Protein AF-A0A929E072-F1 (afdb_monomer)

Nearest PDB structures (foldseek):
  4m7t-assembly1_A  TM=4.934E-01  e=3.198E+00  Niallia circulans
  1fuy-assembly1_A-2  TM=5.615E-01  e=5.893E+00  Salmonella enterica subsp. enterica serovar Typhimurium
  2zrw-assembly1_A  TM=4.417E-01  e=2.277E+00  Saccharolobus shibatae
  9fmd-assembly1_L  TM=3.550E-01  e=6.308E+00  Homo sapiens

Secondary structure (DSSP, 8-state):
-PPPPPEE-TTS--EE-S-EEE-TT---HHHHHHHHHTT--EEEE-SSS--HHHHHHHHHHHHTT-GGG-EEEE----SSHHHHHHHHHHHHHTT-

Structure (mmCIF, N/CA/C/O backbone):
data_AF-A0A929E072-F1
#
_entry.id   AF-A0A929E072-F1
#
loop_
_atom_site.group_PDB
_atom_site.id
_atom_site.type_symbol
_atom_site.label_ato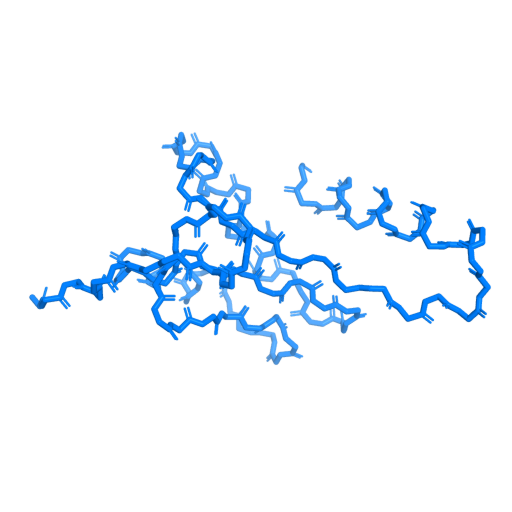m_id
_atom_site.label_alt_id
_atom_site.label_comp_id
_atom_site.label_asym_id
_atom_site.label_entity_id
_atom_site.label_seq_id
_atom_site.pdbx_PDB_ins_code
_atom_site.Cartn_x
_atom_site.Cartn_y
_atom_site.Cartn_z
_atom_site.occupancy
_atom_site.B_iso_or_equiv
_atom_site.auth_seq_id
_atom_site.auth_comp_id
_atom_site.auth_asym_id
_atom_site.auth_atom_id
_atom_site.pdbx_PDB_model_num
ATOM 1 N N . MET A 1 1 ? -16.896 16.382 6.766 1.00 48.66 1 MET A N 1
ATOM 2 C CA . MET A 1 1 ? -17.185 15.444 5.653 1.00 48.66 1 MET A CA 1
ATOM 3 C C . MET A 1 1 ? -17.212 14.033 6.218 1.00 48.66 1 MET A C 1
ATOM 5 O O . MET A 1 1 ? -16.375 13.737 7.061 1.00 48.66 1 MET A O 1
ATOM 9 N N . ALA A 1 2 ? -18.170 13.191 5.825 1.00 58.91 2 ALA A N 1
ATOM 10 C CA . ALA A 1 2 ? -18.242 11.816 6.319 1.00 58.91 2 ALA A CA 1
ATOM 11 C C . ALA A 1 2 ? -17.066 10.995 5.762 1.00 58.91 2 ALA A C 1
ATOM 13 O O . ALA A 1 2 ? -16.903 10.897 4.547 1.00 58.91 2 ALA A O 1
ATOM 14 N N . ALA A 1 3 ? -16.234 10.438 6.643 1.00 69.25 3 ALA A N 1
ATOM 15 C CA . ALA A 1 3 ? -15.190 9.497 6.251 1.00 69.25 3 ALA A CA 1
ATOM 16 C C . ALA A 1 3 ? -15.834 8.211 5.712 1.00 69.25 3 ALA A C 1
ATOM 18 O O . ALA A 1 3 ? -16.867 7.770 6.224 1.00 69.25 3 ALA A O 1
ATOM 19 N N . 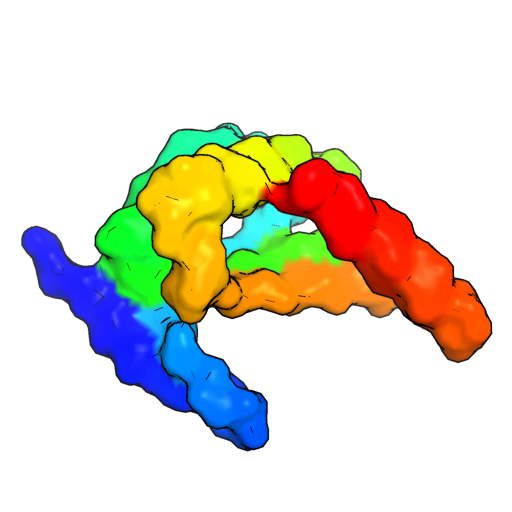PHE A 1 4 ? -15.237 7.597 4.688 1.00 79.19 4 PHE A N 1
ATOM 20 C CA . PHE A 1 4 ? -15.796 6.374 4.118 1.00 79.19 4 PHE A CA 1
ATOM 21 C C . PHE A 1 4 ? -15.905 5.253 5.165 1.00 79.19 4 PHE A C 1
ATOM 23 O O . PHE A 1 4 ? -14.934 4.930 5.855 1.00 79.19 4 PHE A O 1
ATOM 30 N N . THR A 1 5 ? -17.068 4.599 5.245 1.00 85.06 5 THR A N 1
ATOM 31 C CA . THR A 1 5 ? -17.253 3.428 6.111 1.00 85.06 5 THR A CA 1
ATOM 32 C C . THR A 1 5 ? -16.398 2.264 5.617 1.00 85.06 5 THR A C 1
ATOM 34 O O . THR A 1 5 ? -16.544 1.811 4.479 1.00 85.06 5 THR A O 1
ATOM 37 N N . LYS A 1 6 ? -15.517 1.753 6.482 1.00 90.38 6 LYS A N 1
ATOM 38 C CA . LYS A 1 6 ? -14.645 0.619 6.155 1.00 90.38 6 LYS A CA 1
ATOM 39 C C . LYS A 1 6 ? -15.410 -0.707 6.128 1.00 90.38 6 LYS A C 1
ATOM 41 O O . LYS A 1 6 ? -16.322 -0.916 6.925 1.00 90.38 6 LYS A O 1
ATOM 46 N N . ARG A 1 7 ? -14.996 -1.624 5.251 1.00 92.75 7 ARG A N 1
ATOM 47 C CA . ARG A 1 7 ? -15.540 -2.983 5.085 1.00 92.75 7 ARG A CA 1
ATOM 48 C C . ARG A 1 7 ? -14.411 -4.011 5.010 1.00 92.75 7 ARG A C 1
ATOM 50 O O . ARG A 1 7 ? -13.250 -3.643 4.838 1.00 92.75 7 ARG A O 1
ATOM 57 N N . ILE A 1 8 ? -14.742 -5.291 5.161 1.00 95.94 8 ILE A N 1
ATOM 58 C CA . ILE A 1 8 ? -13.765 -6.375 5.010 1.00 95.94 8 ILE A CA 1
ATOM 59 C C . ILE A 1 8 ? -13.394 -6.529 3.532 1.00 95.94 8 ILE A C 1
ATOM 61 O O . ILE A 1 8 ? -14.268 -6.588 2.666 1.00 95.94 8 ILE A O 1
ATOM 65 N N . LEU A 1 9 ? -12.095 -6.590 3.247 1.00 94.62 9 LEU A N 1
ATOM 66 C CA . LEU A 1 9 ? -11.571 -6.840 1.911 1.00 94.62 9 LEU A CA 1
ATOM 67 C C . LEU A 1 9 ? -11.658 -8.337 1.585 1.00 94.62 9 LEU A C 1
ATOM 69 O O . LEU A 1 9 ? -10.788 -9.115 1.987 1.00 94.62 9 LEU A O 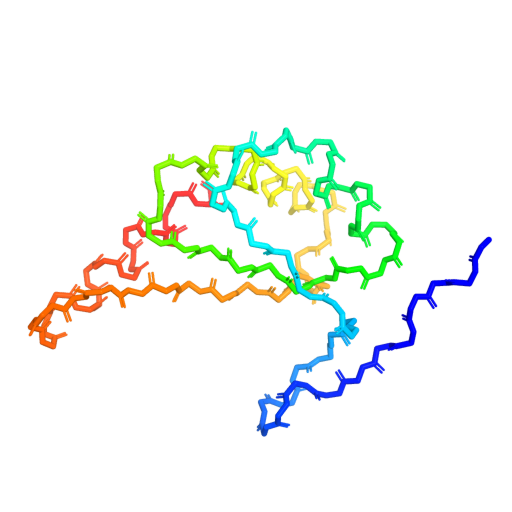1
ATOM 73 N N . GLY A 1 10 ? -12.691 -8.746 0.846 1.00 92.38 10 GLY A N 1
ATOM 74 C CA . GLY A 1 10 ? -12.882 -10.143 0.436 1.00 92.38 10 GLY A CA 1
ATOM 75 C C . GLY A 1 10 ? -12.833 -11.113 1.625 1.00 92.38 10 GLY A C 1
ATOM 76 O O . GLY A 1 10 ? -13.419 -10.846 2.668 1.00 92.38 10 GLY A O 1
ATOM 77 N N . GLY A 1 11 ? -12.091 -12.217 1.491 1.00 95.00 11 GLY A N 1
ATOM 78 C CA . GLY A 1 11 ? -11.865 -13.196 2.567 1.00 95.00 11 GLY A CA 1
ATOM 79 C C . GLY A 1 11 ? -10.648 -12.923 3.462 1.00 95.00 11 GLY A C 1
ATOM 80 O O . GLY A 1 11 ? -10.223 -13.815 4.184 1.00 95.00 11 GLY A O 1
ATOM 81 N N . THR A 1 12 ? -10.034 -11.734 3.397 1.00 94.25 12 THR A N 1
ATOM 82 C CA . THR A 1 12 ? -8.728 -11.475 4.048 1.00 94.25 12 THR A CA 1
ATOM 83 C C . THR A 1 12 ? -8.813 -11.103 5.530 1.00 94.25 12 THR A C 1
ATOM 85 O O . THR A 1 12 ? -7.796 -11.098 6.217 1.00 94.25 12 THR A O 1
ATOM 88 N N . GLY A 1 13 ? -9.993 -10.704 6.016 1.00 95.31 13 GLY A N 1
ATOM 89 C CA . GLY A 1 13 ? -10.170 -10.137 7.360 1.00 95.31 13 GLY A CA 1
ATOM 90 C C . GLY A 1 13 ? -9.663 -8.693 7.530 1.00 95.31 13 GLY A C 1
ATOM 91 O O . GLY A 1 13 ? -9.888 -8.087 8.576 1.00 95.31 13 GLY A O 1
ATOM 92 N N . LEU A 1 14 ? -9.030 -8.097 6.512 1.00 95.94 14 LEU A N 1
ATOM 93 C CA . LEU A 1 14 ? -8.511 -6.727 6.569 1.00 95.94 14 LEU A CA 1
ATOM 94 C C . LEU A 1 14 ? -9.632 -5.698 6.360 1.00 95.94 14 LEU A C 1
ATOM 96 O O . LEU A 1 14 ? -10.428 -5.823 5.431 1.00 95.94 14 LEU A O 1
ATOM 100 N N . LYS A 1 15 ? -9.678 -4.647 7.193 1.00 95.38 15 LYS A N 1
ATOM 101 C CA . LYS A 1 15 ? -10.663 -3.553 7.086 1.00 95.38 15 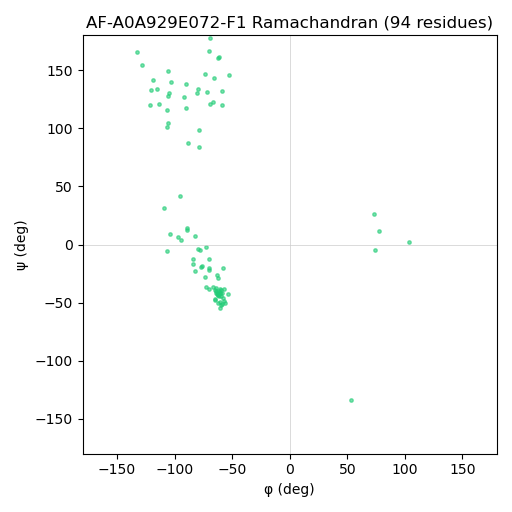LYS A CA 1
ATOM 102 C C . LYS A 1 15 ? -10.146 -2.414 6.201 1.00 95.38 15 LYS A C 1
ATOM 104 O O . LYS A 1 15 ? -9.186 -1.726 6.560 1.00 95.38 15 LYS A O 1
ATOM 109 N N . VAL A 1 16 ? -10.832 -2.148 5.094 1.00 96.06 16 VAL A N 1
ATOM 110 C CA . VAL A 1 16 ? -10.467 -1.109 4.117 1.00 96.06 16 VAL A CA 1
ATOM 111 C C . VAL A 1 16 ? -11.620 -0.166 3.795 1.00 96.06 16 VAL A C 1
ATOM 113 O O . VAL A 1 16 ? -12.783 -0.543 3.913 1.00 96.06 16 VAL A O 1
ATOM 116 N N . GLY A 1 17 ? -11.309 1.057 3.370 1.00 92.81 17 GLY A N 1
ATOM 117 C CA . GLY A 1 17 ? -12.268 1.922 2.686 1.00 92.81 17 GLY A CA 1
ATOM 118 C C . GLY A 1 17 ? -12.748 1.302 1.360 1.00 92.81 17 GLY A C 1
ATOM 119 O O . GLY A 1 17 ? -12.082 0.423 0.814 1.00 92.81 17 GLY A O 1
ATOM 120 N N . PRO A 1 18 ? -13.891 1.753 0.816 1.00 90.56 18 PRO A N 1
ATOM 121 C CA . PRO A 1 18 ? -14.460 1.233 -0.428 1.00 90.56 18 PRO A CA 1
ATOM 122 C C . PRO A 1 18 ? -13.640 1.608 -1.672 1.00 90.56 18 PRO A C 1
ATOM 124 O O . PRO A 1 18 ? -13.873 1.052 -2.741 1.00 90.56 18 PRO A O 1
ATOM 127 N N . LEU A 1 19 ? -12.692 2.543 -1.542 1.00 92.25 19 LEU A N 1
ATOM 128 C CA . LEU A 1 19 ? -11.811 2.994 -2.614 1.00 92.25 19 LEU A CA 1
ATOM 129 C C . LEU A 1 19 ? -10.356 2.630 -2.307 1.00 92.25 19 LEU A C 1
ATOM 131 O O . LEU A 1 19 ? -9.860 2.865 -1.202 1.00 92.25 19 LEU A O 1
ATOM 135 N N . GLY A 1 20 ? -9.679 2.083 -3.317 1.00 92.69 20 GLY A N 1
ATOM 136 C CA . GLY A 1 20 ? -8.240 1.842 -3.311 1.00 92.69 20 GLY A CA 1
ATOM 137 C C . GLY A 1 20 ? -7.494 2.845 -4.189 1.00 92.69 20 GLY A C 1
ATOM 138 O O . GLY A 1 20 ? -8.026 3.312 -5.194 1.00 92.69 20 GLY A O 1
ATOM 139 N N . LEU A 1 21 ? -6.252 3.163 -3.827 1.00 94.44 21 LEU A N 1
ATOM 140 C CA . LEU A 1 21 ? -5.408 4.105 -4.566 1.00 94.44 21 LEU A CA 1
ATOM 141 C C . LEU A 1 21 ? -4.325 3.361 -5.340 1.00 94.44 21 LEU A C 1
ATOM 143 O O . LEU A 1 21 ? -3.577 2.592 -4.747 1.00 94.44 21 LEU A O 1
ATOM 147 N N . ALA A 1 22 ? -4.194 3.617 -6.642 1.00 93.25 22 ALA A N 1
ATOM 148 C CA . ALA A 1 22 ? -3.158 3.019 -7.481 1.00 93.25 22 ALA A CA 1
ATOM 149 C C . ALA A 1 22 ? -2.020 4.006 -7.778 1.00 93.25 22 ALA A C 1
ATOM 151 O O . ALA A 1 22 ? -2.246 5.178 -8.065 1.00 93.25 22 ALA A O 1
ATOM 152 N N . ALA A 1 23 ? -0.778 3.520 -7.751 1.00 89.44 23 ALA A N 1
ATOM 153 C CA . ALA A 1 23 ? 0.414 4.362 -7.896 1.00 89.44 23 ALA A CA 1
ATOM 154 C C . ALA A 1 23 ? 0.761 4.773 -9.345 1.00 89.44 23 ALA A C 1
ATOM 156 O O . ALA A 1 23 ? 1.748 5.465 -9.560 1.00 89.44 23 ALA A O 1
ATOM 157 N N . SER A 1 24 ? 0.036 4.302 -10.361 1.00 80.25 24 SER A N 1
ATOM 158 C CA . SER A 1 24 ? 0.562 4.242 -11.737 1.00 80.25 24 SER A CA 1
ATOM 159 C C . SER A 1 24 ? 0.744 5.589 -12.447 1.00 80.25 24 SER A C 1
ATOM 161 O O . SER A 1 24 ? 1.555 5.656 -13.368 1.00 80.25 24 SER A O 1
ATOM 163 N N . TYR A 1 25 ? 0.049 6.646 -12.017 1.00 86.19 25 TYR A N 1
ATOM 164 C CA . TYR A 1 25 ? 0.009 7.942 -12.713 1.00 86.19 25 TYR A CA 1
ATOM 165 C C . TYR A 1 25 ? 0.850 9.051 -12.064 1.00 86.19 25 TYR A C 1
ATOM 167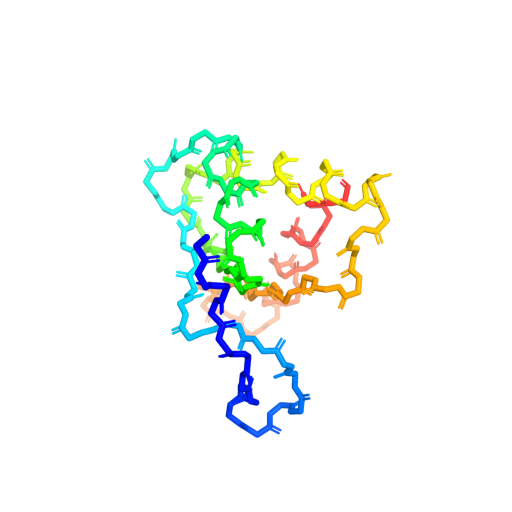 O O . TYR A 1 25 ? 0.765 10.201 -12.474 1.00 86.19 25 TYR A O 1
ATOM 175 N N . GLY A 1 26 ? 1.683 8.731 -11.068 1.00 89.12 26 GLY A N 1
ATOM 176 C CA . GLY A 1 26 ? 2.660 9.694 -10.546 1.00 89.12 26 GLY A CA 1
ATOM 177 C C . GLY A 1 26 ? 2.087 10.821 -9.702 1.00 89.12 26 GLY A C 1
ATOM 178 O O . GLY A 1 26 ? 2.715 11.871 -9.605 1.00 89.12 26 GLY A O 1
ATOM 179 N N . ALA A 1 27 ? 0.936 10.596 -9.065 1.00 94.50 27 ALA A N 1
ATOM 180 C CA . ALA A 1 27 ? 0.411 11.525 -8.076 1.00 94.50 27 ALA A CA 1
ATOM 181 C C . ALA A 1 27 ? 1.468 11.834 -6.988 1.00 94.50 27 ALA A C 1
ATOM 183 O O . ALA A 1 27 ? 2.276 10.959 -6.637 1.00 94.50 27 ALA A O 1
ATOM 184 N N . PRO A 1 28 ? 1.486 13.070 -6.464 1.00 96.19 28 PRO A N 1
ATOM 185 C CA . PRO A 1 28 ? 2.404 13.467 -5.404 1.00 96.19 28 PRO A CA 1
ATOM 186 C C . PRO A 1 28 ? 2.025 12.790 -4.073 1.00 96.19 28 PRO A C 1
ATOM 188 O O . PRO A 1 28 ? 0.958 12.186 -3.952 1.00 96.19 28 PRO A O 1
ATOM 191 N N . ALA A 1 29 ? 2.918 12.822 -3.080 1.00 97.00 29 ALA A N 1
ATOM 192 C CA . ALA A 1 29 ? 2.717 12.099 -1.816 1.00 97.00 29 ALA A CA 1
ATOM 193 C C . ALA A 1 29 ? 1.507 12.635 -1.037 1.00 97.00 29 ALA A C 1
ATOM 195 O O . ALA A 1 29 ? 0.702 11.865 -0.519 1.00 97.00 29 ALA A O 1
ATOM 196 N N . GLU A 1 30 ? 1.358 13.952 -1.060 1.00 97.50 30 GLU A N 1
ATOM 197 C CA . GLU A 1 30 ? 0.340 14.753 -0.393 1.00 97.50 30 GLU A CA 1
ATOM 198 C C . GLU A 1 30 ? -1.072 14.306 -0.803 1.00 97.50 30 GLU A C 1
ATOM 200 O O . GLU A 1 30 ? -1.955 14.181 0.037 1.00 97.50 30 GLU A O 1
ATOM 205 N N . ALA A 1 31 ? -1.270 13.942 -2.076 1.00 96.56 31 ALA A N 1
ATOM 206 C CA . ALA A 1 31 ? -2.554 13.436 -2.563 1.00 96.56 31 ALA A CA 1
ATOM 207 C C . ALA A 1 31 ? -2.921 12.066 -1.957 1.00 96.56 31 ALA A C 1
ATOM 209 O O . ALA A 1 31 ? -4.091 11.791 -1.682 1.00 96.56 31 ALA A O 1
ATOM 210 N N . PHE A 1 32 ? -1.935 11.189 -1.739 1.00 96.62 32 PHE A N 1
ATOM 211 C CA . PHE A 1 32 ? -2.168 9.900 -1.079 1.00 96.62 32 PHE A CA 1
ATOM 212 C C . PHE A 1 32 ? -2.421 10.072 0.421 1.00 96.62 32 PHE A C 1
ATOM 214 O O . PHE A 1 32 ? -3.237 9.344 0.985 1.00 96.62 32 PHE A O 1
ATOM 221 N N . GLU A 1 33 ? -1.731 11.018 1.057 1.00 97.12 33 GLU A N 1
ATOM 222 C CA . GLU A 1 33 ? -1.910 11.360 2.471 1.00 97.12 33 GLU A CA 1
ATOM 223 C C . GLU A 1 33 ? -3.307 11.948 2.719 1.00 97.12 33 GLU A C 1
ATOM 225 O O . GLU A 1 33 ? -4.039 11.437 3.564 1.00 97.12 33 GLU A O 1
ATOM 230 N N . GLU A 1 34 ? -3.747 12.904 1.897 1.00 95.75 34 GLU A N 1
ATOM 231 C CA . GLU A 1 34 ? -5.097 13.477 1.969 1.00 95.75 34 GLU A CA 1
ATOM 232 C C . GLU A 1 34 ? -6.183 12.405 1.767 1.00 95.75 34 GLU A C 1
ATOM 234 O O . GLU A 1 34 ? -7.175 12.331 2.498 1.00 95.75 34 GLU A O 1
ATOM 239 N N . ALA A 1 35 ? -5.999 11.520 0.785 1.00 94.44 35 ALA A N 1
ATOM 240 C CA . ALA A 1 35 ? -6.929 10.420 0.562 1.00 94.44 35 ALA A CA 1
ATOM 241 C C . ALA A 1 35 ? -6.964 9.446 1.756 1.00 94.44 35 ALA A C 1
ATOM 243 O O . ALA A 1 35 ? -8.037 8.959 2.126 1.00 94.44 35 ALA A O 1
ATOM 244 N N . PHE A 1 36 ? -5.819 9.183 2.392 1.00 95.31 36 PHE A N 1
ATOM 245 C CA . PHE A 1 36 ? -5.740 8.360 3.598 1.00 95.31 36 PHE A CA 1
ATOM 246 C C . PHE A 1 36 ? -6.507 8.979 4.773 1.00 95.31 36 PHE A C 1
ATOM 248 O O . PHE A 1 36 ? -7.244 8.266 5.466 1.00 95.31 36 PHE A O 1
ATOM 255 N N . GLU A 1 37 ? -6.394 10.294 4.970 1.00 93.19 37 GLU A N 1
ATOM 256 C CA . GLU A 1 37 ? -7.165 11.041 5.972 1.00 93.19 37 GLU A CA 1
ATOM 257 C C . GLU A 1 37 ? -8.674 10.949 5.718 1.00 93.19 37 GLU A C 1
ATOM 259 O O . GLU A 1 37 ? -9.452 10.743 6.651 1.00 93.19 37 GLU A O 1
ATOM 264 N N . LYS A 1 38 ? -9.088 10.972 4.446 1.00 91.69 38 LYS A N 1
ATOM 265 C CA . LYS A 1 38 ? -10.487 10.785 4.022 1.00 91.69 38 LYS A CA 1
ATOM 266 C C . LYS A 1 38 ? -10.994 9.337 4.141 1.00 91.69 38 LYS A C 1
ATOM 268 O O . LYS A 1 38 ? -12.172 9.070 3.896 1.00 91.69 38 LYS A O 1
ATOM 273 N N . GLY A 1 39 ? -10.141 8.398 4.557 1.00 91.56 39 GLY A N 1
ATOM 274 C CA . GLY A 1 39 ? -10.501 7.003 4.828 1.00 91.56 39 GLY A CA 1
ATOM 275 C C . GLY A 1 39 ? -10.077 5.999 3.752 1.00 91.56 39 GLY A C 1
ATOM 276 O O . GLY A 1 39 ? -10.338 4.804 3.914 1.00 91.56 39 GLY A O 1
ATOM 277 N N . CYS A 1 40 ? -9.389 6.434 2.693 1.00 94.44 40 CYS A N 1
ATOM 278 C CA . CYS A 1 40 ? -8.829 5.550 1.669 1.00 94.44 40 CYS A CA 1
ATOM 279 C C . CYS A 1 40 ? -7.526 4.923 2.178 1.00 94.44 40 CYS A C 1
ATOM 281 O O . CYS A 1 40 ? -6.437 5.415 1.913 1.00 94.44 40 CYS A O 1
ATOM 283 N N . ASN A 1 41 ? -7.620 3.832 2.936 1.00 95.81 41 ASN A N 1
ATOM 284 C CA . ASN A 1 41 ? -6.461 3.172 3.546 1.00 95.81 41 ASN A CA 1
ATOM 285 C C . ASN A 1 41 ? -5.921 1.966 2.760 1.00 95.81 41 ASN A C 1
ATOM 287 O O . ASN A 1 41 ? -5.051 1.257 3.267 1.00 95.81 41 ASN A O 1
ATOM 291 N N . TYR A 1 42 ? -6.448 1.713 1.560 1.00 96.56 42 TYR A N 1
ATOM 292 C CA . TYR A 1 42 ? -6.057 0.591 0.713 1.00 96.56 42 TYR A CA 1
ATOM 293 C C . TYR A 1 42 ? -5.203 1.061 -0.463 1.00 96.56 42 TYR A C 1
ATOM 295 O O . TYR A 1 42 ? -5.700 1.671 -1.409 1.00 96.56 42 TYR A O 1
ATOM 303 N N . PHE A 1 43 ? -3.898 0.820 -0.394 1.00 96.12 43 PHE A N 1
ATOM 304 C CA . PHE A 1 43 ? -2.935 1.279 -1.388 1.00 96.12 43 PHE A CA 1
ATOM 305 C C . PHE A 1 43 ? -2.489 0.120 -2.271 1.00 96.12 43 PHE A C 1
ATOM 307 O O . PHE A 1 43 ? -2.065 -0.932 -1.800 1.00 96.12 43 PHE A O 1
ATOM 314 N N . TYR A 1 44 ? -2.536 0.339 -3.573 1.00 94.56 44 TYR A N 1
ATOM 315 C CA . TYR A 1 44 ? -2.111 -0.598 -4.590 1.00 94.56 44 TYR A CA 1
ATOM 316 C C . TYR A 1 44 ? -0.782 -0.140 -5.199 1.00 94.56 44 TYR A C 1
ATOM 318 O O . TYR A 1 44 ? -0.708 0.747 -6.060 1.00 94.56 44 TYR A O 1
ATOM 326 N N . LEU A 1 45 ? 0.293 -0.775 -4.737 1.00 92.19 45 LEU A N 1
ATOM 327 C CA . LEU A 1 45 ? 1.647 -0.570 -5.220 1.00 92.19 45 LEU A CA 1
ATOM 328 C C . LEU A 1 45 ? 1.920 -1.506 -6.404 1.00 92.19 45 LEU A C 1
ATOM 330 O O . LEU A 1 45 ? 2.424 -2.623 -6.258 1.00 92.19 45 LEU A O 1
ATOM 334 N N . GLY A 1 46 ? 1.577 -1.026 -7.596 1.00 83.50 46 GLY A N 1
ATOM 335 C CA . GLY A 1 46 ? 1.835 -1.728 -8.849 1.00 83.50 46 GLY A CA 1
ATOM 336 C C . GLY A 1 46 ? 3.320 -1.801 -9.244 1.00 83.50 46 GLY A C 1
ATOM 337 O O . GLY A 1 46 ? 4.223 -1.221 -8.625 1.00 83.50 46 GLY A O 1
ATOM 338 N N . SER A 1 47 ? 3.579 -2.483 -10.359 1.00 71.25 47 SER A N 1
ATOM 339 C CA . SER A 1 47 ? 4.909 -2.585 -10.980 1.00 71.25 4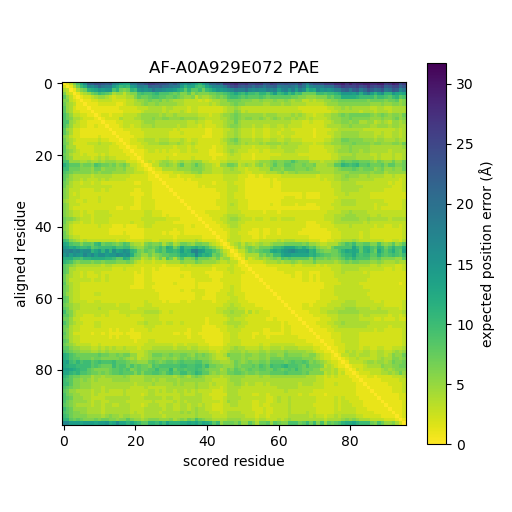7 SER A CA 1
ATOM 340 C C . SER A 1 47 ? 5.327 -1.339 -11.779 1.00 71.25 47 SER A C 1
ATOM 342 O O . SER A 1 47 ? 6.467 -1.277 -12.240 1.00 71.25 47 SER A O 1
ATOM 344 N N . GLY A 1 48 ? 4.438 -0.349 -11.925 1.00 70.38 48 GLY A N 1
ATOM 345 C CA . GLY A 1 48 ? 4.654 0.862 -12.720 1.00 70.38 48 GLY A CA 1
ATOM 346 C C . GLY A 1 48 ? 5.816 1.746 -12.245 1.00 70.38 48 GLY A C 1
ATOM 347 O O . GLY A 1 48 ? 6.291 1.651 -11.108 1.00 70.38 48 GLY A O 1
ATOM 348 N N . ARG A 1 49 ? 6.278 2.630 -13.141 1.00 73.12 49 ARG A N 1
ATOM 349 C CA . ARG A 1 49 ? 7.441 3.511 -12.916 1.00 73.12 49 ARG A CA 1
ATOM 350 C C . ARG A 1 49 ? 7.147 4.662 -11.943 1.00 73.12 49 ARG A C 1
ATOM 352 O O . ARG A 1 49 ? 8.039 5.076 -11.210 1.00 73.12 49 ARG A O 1
ATOM 359 N N . HIS A 1 50 ? 5.900 5.121 -11.853 1.00 83.56 50 HIS A N 1
ATOM 360 C CA . HIS A 1 50 ? 5.541 6.370 -11.166 1.00 83.56 50 HIS A CA 1
ATOM 361 C C . HIS A 1 50 ? 5.088 6.206 -9.704 1.00 83.56 50 HIS A C 1
ATOM 363 O O . HIS A 1 50 ? 4.171 6.869 -9.241 1.00 83.56 50 HIS A O 1
ATOM 369 N N . LYS A 1 51 ? 5.763 5.347 -8.935 1.00 89.50 51 LYS A N 1
ATOM 370 C CA . LYS A 1 51 ? 5.388 5.009 -7.545 1.00 89.50 51 LYS A CA 1
ATOM 371 C C . LYS A 1 51 ? 6.086 5.815 -6.448 1.00 89.50 51 LYS A C 1
ATOM 373 O O . LYS A 1 51 ? 5.917 5.520 -5.267 1.00 89.50 51 LYS A O 1
ATOM 378 N N . ALA A 1 52 ? 6.900 6.803 -6.815 1.00 92.44 52 ALA A N 1
ATOM 379 C CA . ALA A 1 52 ? 7.693 7.576 -5.860 1.00 92.44 52 ALA A CA 1
ATOM 380 C C . ALA A 1 52 ? 6.817 8.329 -4.842 1.00 92.44 52 ALA A C 1
ATOM 382 O O . ALA A 1 52 ? 7.099 8.248 -3.646 1.00 92.44 52 ALA A O 1
ATOM 383 N N . GLY A 1 53 ? 5.732 8.968 -5.300 1.00 95.06 53 GLY A N 1
ATOM 384 C CA . GLY A 1 53 ? 4.776 9.670 -4.437 1.00 95.06 53 GLY A CA 1
ATOM 385 C C . GLY A 1 53 ? 4.136 8.741 -3.408 1.00 95.06 53 GLY A C 1
ATOM 386 O O . GLY A 1 53 ? 4.267 8.973 -2.210 1.00 95.06 53 GLY A O 1
ATOM 387 N N . MET A 1 54 ? 3.568 7.611 -3.849 1.00 95.69 54 MET A N 1
ATOM 388 C CA . MET A 1 54 ? 2.963 6.631 -2.936 1.00 95.69 54 MET A CA 1
ATOM 389 C C . MET A 1 54 ? 3.979 6.053 -1.939 1.00 95.69 54 MET A C 1
ATOM 391 O O . MET A 1 54 ? 3.670 5.917 -0.760 1.00 95.69 54 MET A O 1
ATOM 395 N N . ARG A 1 55 ? 5.209 5.734 -2.371 1.00 95.19 55 ARG A N 1
ATOM 396 C CA . ARG A 1 55 ? 6.265 5.250 -1.458 1.00 95.19 55 ARG A CA 1
ATOM 397 C C . ARG A 1 55 ? 6.602 6.280 -0.382 1.00 95.19 55 ARG A C 1
ATOM 399 O O . ARG A 1 55 ? 6.814 5.910 0.769 1.00 95.19 55 ARG A O 1
ATOM 406 N N . ARG A 1 56 ? 6.678 7.559 -0.761 1.00 96.12 56 ARG A N 1
ATOM 407 C CA . ARG A 1 56 ? 6.925 8.659 0.175 1.00 96.12 56 ARG A CA 1
ATOM 408 C C . ARG A 1 56 ? 5.768 8.799 1.166 1.00 96.12 56 ARG A C 1
ATOM 410 O O . ARG A 1 56 ? 6.043 8.814 2.360 1.00 96.12 56 ARG A O 1
ATOM 417 N N . ALA A 1 57 ? 4.526 8.775 0.685 1.00 97.00 57 ALA A N 1
ATOM 418 C CA . ALA A 1 57 ? 3.333 8.814 1.528 1.00 97.00 57 ALA A CA 1
ATOM 419 C C . ALA A 1 57 ? 3.290 7.654 2.534 1.00 97.00 57 ALA A C 1
ATOM 421 O O . ALA A 1 57 ? 3.091 7.873 3.723 1.00 97.00 57 ALA A O 1
ATOM 422 N N . ILE A 1 58 ? 3.568 6.420 2.092 1.00 96.56 58 ILE A N 1
ATOM 423 C CA . ILE A 1 58 ? 3.631 5.251 2.986 1.00 96.56 58 ILE A CA 1
ATOM 424 C C . ILE A 1 58 ? 4.653 5.480 4.107 1.00 96.56 58 ILE A C 1
ATOM 426 O O . ILE A 1 58 ? 4.323 5.291 5.275 1.00 96.56 58 ILE A O 1
ATOM 430 N N . ARG A 1 59 ? 5.874 5.931 3.784 1.00 96.62 59 ARG A N 1
ATOM 431 C CA . ARG A 1 59 ? 6.902 6.203 4.803 1.00 96.62 59 ARG A CA 1
ATOM 432 C C . ARG A 1 59 ? 6.489 7.308 5.772 1.00 96.62 59 ARG A C 1
ATOM 434 O O . ARG A 1 59 ? 6.724 7.170 6.969 1.00 96.62 59 ARG A O 1
ATOM 441 N N . ASN A 1 60 ? 5.886 8.383 5.273 1.00 97.50 60 ASN A N 1
ATOM 442 C CA . ASN A 1 60 ? 5.405 9.487 6.100 1.00 97.50 60 ASN A CA 1
ATOM 443 C C . ASN A 1 60 ? 4.322 9.012 7.078 1.00 97.50 60 ASN A C 1
ATOM 445 O O . ASN A 1 60 ? 4.463 9.200 8.283 1.00 97.50 60 ASN A O 1
ATOM 449 N N . LEU A 1 61 ? 3.309 8.301 6.581 1.00 97.19 61 LEU A N 1
ATOM 450 C CA . LEU A 1 61 ? 2.231 7.739 7.397 1.00 97.19 61 LEU A CA 1
ATOM 451 C C . LEU A 1 61 ? 2.753 6.730 8.433 1.00 97.19 61 LEU A C 1
ATOM 453 O O . LEU A 1 61 ? 2.324 6.746 9.586 1.00 97.19 61 LEU A O 1
ATOM 457 N N . CYS A 1 62 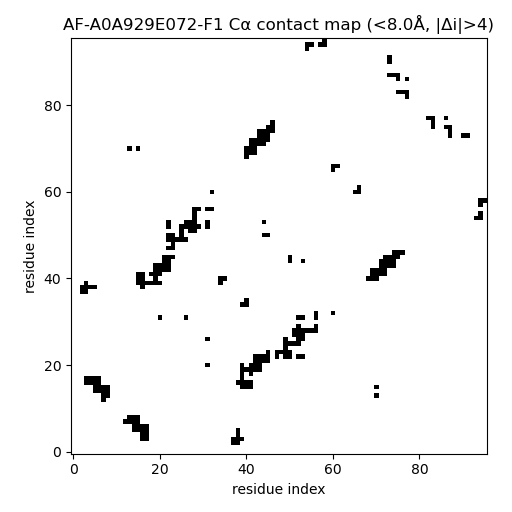? 3.719 5.882 8.068 1.00 96.56 62 CYS A N 1
ATOM 458 C CA . CYS A 1 62 ? 4.367 4.972 9.016 1.00 96.56 62 CYS A CA 1
ATOM 459 C C . CYS A 1 62 ? 5.113 5.726 10.126 1.00 96.56 62 CYS A C 1
ATOM 461 O O . CYS A 1 62 ? 4.980 5.362 11.291 1.00 96.56 62 CYS A O 1
ATOM 463 N N . ARG A 1 63 ? 5.853 6.795 9.792 1.00 96.56 63 ARG A N 1
ATOM 464 C CA . ARG A 1 63 ? 6.532 7.655 10.783 1.00 96.56 63 ARG A CA 1
ATOM 465 C C . ARG A 1 63 ? 5.557 8.354 11.727 1.00 96.56 63 ARG A C 1
ATOM 467 O O . ARG A 1 63 ? 5.903 8.607 12.872 1.00 96.56 63 ARG A O 1
ATOM 474 N N . GLN A 1 64 ? 4.340 8.619 11.263 1.00 96.62 64 GLN A N 1
ATOM 475 C CA . GLN A 1 64 ? 3.243 9.164 12.065 1.00 96.62 64 GLN A CA 1
ATOM 476 C C . GLN A 1 64 ? 2.493 8.088 12.881 1.00 96.62 64 GLN A C 1
ATOM 478 O O . GLN A 1 64 ? 1.438 8.371 13.444 1.00 96.62 64 GLN A O 1
ATOM 483 N N . GLY A 1 65 ? 2.977 6.840 12.916 1.00 96.88 65 GLY A N 1
ATOM 484 C CA . GLY A 1 65 ? 2.353 5.748 13.671 1.00 96.88 65 GLY A CA 1
ATOM 485 C C . GLY A 1 65 ? 1.111 5.138 13.011 1.00 96.88 65 GLY A C 1
ATOM 486 O O . GLY A 1 65 ? 0.406 4.353 13.632 1.00 96.88 65 GLY A O 1
ATOM 487 N N . GLN A 1 66 ? 0.828 5.446 11.742 1.00 96.81 66 GLN A N 1
ATOM 488 C CA . GLN A 1 66 ? -0.398 5.005 11.057 1.00 96.81 66 GLN A CA 1
ATOM 489 C C . GLN A 1 66 ? -0.261 3.641 10.356 1.00 96.81 66 GLN A C 1
ATOM 491 O O . GLN A 1 66 ? -1.109 3.270 9.537 1.00 96.81 66 GLN A O 1
ATOM 496 N N . ARG A 1 67 ? 0.798 2.874 10.654 1.00 95.62 67 ARG A N 1
ATOM 497 C CA . ARG A 1 67 ? 1.117 1.622 9.949 1.00 95.62 67 ARG A CA 1
ATOM 498 C C . ARG A 1 67 ? -0.014 0.598 10.026 1.00 95.62 67 ARG A C 1
ATOM 500 O O . ARG A 1 67 ? -0.317 -0.011 9.001 1.00 95.62 67 ARG A O 1
ATOM 507 N N . ASP A 1 68 ? -0.652 0.435 11.182 1.00 95.62 68 ASP A N 1
ATOM 508 C CA . ASP A 1 68 ? -1.696 -0.583 11.396 1.00 95.62 68 ASP A CA 1
ATOM 509 C C . ASP A 1 68 ? -2.992 -0.283 10.641 1.00 95.62 68 ASP A C 1
ATOM 511 O O . ASP A 1 68 ? -3.797 -1.170 10.360 1.00 95.62 68 ASP A O 1
ATOM 515 N N . ARG A 1 69 ? -3.195 0.981 10.260 1.00 94.88 69 ARG A N 1
ATOM 516 C CA . ARG A 1 69 ? -4.340 1.390 9.446 1.00 94.88 69 ARG A CA 1
ATOM 517 C C . ARG A 1 69 ? -4.119 1.143 7.961 1.00 94.88 69 ARG A C 1
ATOM 519 O O . ARG A 1 69 ? -5.113 1.079 7.240 1.00 94.88 69 ARG A O 1
ATOM 526 N N . LEU A 1 70 ? -2.873 1.051 7.498 1.00 96.19 70 LEU A N 1
ATOM 527 C CA . LEU A 1 70 ? -2.539 0.886 6.085 1.00 96.19 70 LEU A CA 1
ATOM 528 C C . LEU A 1 70 ? -2.689 -0.568 5.638 1.00 96.19 70 LEU A C 1
ATOM 530 O O . LEU A 1 70 ? -2.106 -1.484 6.219 1.00 96.19 70 LEU A O 1
ATOM 534 N N . VAL A 1 71 ? -3.393 -0.755 4.525 1.00 96.81 71 VAL A N 1
ATOM 535 C CA . VAL A 1 71 ? -3.435 -2.016 3.786 1.00 96.81 71 VAL A CA 1
ATOM 536 C C . VAL A 1 71 ? -2.762 -1.788 2.444 1.00 96.81 71 VAL A C 1
ATOM 538 O O . VAL A 1 71 ? -3.176 -0.919 1.683 1.00 96.81 71 VAL A O 1
ATOM 541 N N . ILE A 1 72 ? -1.707 -2.550 2.156 1.00 95.56 72 ILE A N 1
ATOM 542 C CA . ILE A 1 72 ? -0.884 -2.360 0.960 1.00 95.56 72 ILE A CA 1
ATOM 543 C C . ILE A 1 72 ? -0.891 -3.647 0.142 1.00 95.56 72 ILE A C 1
ATOM 545 O O . ILE A 1 72 ? -0.421 -4.684 0.606 1.00 95.56 72 ILE A O 1
ATOM 549 N N . THR A 1 73 ? -1.362 -3.561 -1.096 1.00 94.00 73 THR A N 1
ATOM 550 C CA . THR A 1 73 ? -1.201 -4.612 -2.101 1.00 94.00 73 THR A CA 1
ATOM 551 C C . THR A 1 73 ? 0.057 -4.340 -2.907 1.00 94.00 73 THR A C 1
ATOM 553 O O . THR A 1 73 ? 0.218 -3.259 -3.470 1.00 94.00 73 THR A O 1
ATOM 556 N N . ILE A 1 74 ? 0.939 -5.333 -3.000 1.00 91.81 74 ILE A N 1
ATOM 557 C CA . ILE A 1 74 ? 2.115 -5.299 -3.873 1.00 91.81 74 ILE A CA 1
ATOM 558 C C . ILE A 1 74 ? 1.844 -6.234 -5.045 1.00 91.81 74 ILE A C 1
ATOM 560 O O . ILE A 1 74 ? 1.724 -7.442 -4.856 1.00 91.81 74 ILE A O 1
ATOM 564 N N . GLN A 1 75 ? 1.773 -5.687 -6.257 1.00 89.75 75 GLN A N 1
ATOM 565 C CA . GLN A 1 75 ? 1.630 -6.507 -7.457 1.00 89.75 75 GLN A CA 1
ATOM 566 C C . GLN A 1 75 ? 2.998 -6.889 -8.034 1.00 89.75 75 GLN A C 1
ATOM 568 O O . GLN A 1 75 ? 3.899 -6.056 -8.167 1.00 89.75 75 GLN A O 1
ATOM 573 N N . THR A 1 76 ? 3.120 -8.147 -8.454 1.00 86.94 76 THR A N 1
ATOM 574 C CA . THR A 1 76 ? 4.242 -8.664 -9.242 1.00 86.94 76 THR A CA 1
ATOM 575 C C . THR A 1 76 ? 3.752 -9.183 -10.597 1.00 86.94 76 THR A C 1
ATOM 577 O O . THR A 1 76 ? 2.684 -9.778 -10.681 1.00 86.94 76 THR A O 1
ATOM 580 N N . TYR A 1 77 ? 4.542 -8.956 -11.651 1.00 84.88 77 TYR A N 1
ATOM 581 C CA . TYR A 1 77 ? 4.361 -9.553 -12.988 1.00 84.88 77 TYR A CA 1
ATOM 582 C C . TYR A 1 77 ? 5.463 -10.584 -13.276 1.00 84.88 77 TYR A C 1
ATOM 584 O O . TYR A 1 77 ? 5.931 -10.724 -14.407 1.00 84.88 77 TYR A O 1
ATOM 592 N N . ALA A 1 78 ? 5.961 -11.258 -12.237 1.00 86.56 78 ALA A N 1
ATOM 593 C CA . ALA A 1 78 ? 6.975 -12.289 -12.393 1.00 86.56 78 ALA A CA 1
ATOM 594 C C . ALA A 1 78 ? 6.457 -13.398 -13.322 1.00 86.56 78 ALA A C 1
ATOM 5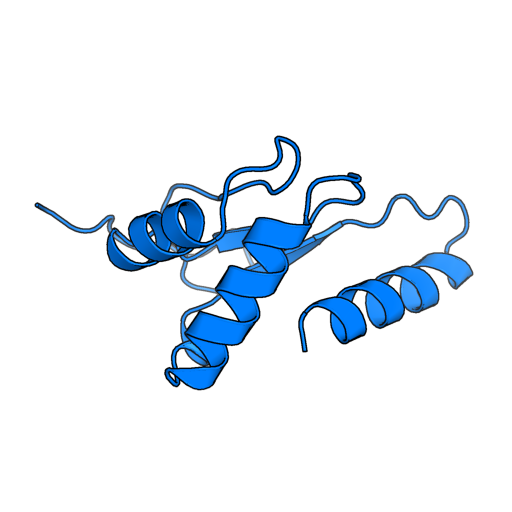96 O O . ALA A 1 78 ? 5.450 -14.036 -13.033 1.00 86.56 78 ALA A O 1
ATOM 597 N N . ARG A 1 79 ? 7.155 -13.633 -14.439 1.00 86.38 79 ARG A N 1
ATOM 598 C CA . ARG A 1 79 ? 6.812 -14.710 -15.389 1.00 86.38 79 ARG A CA 1
ATOM 599 C C . ARG A 1 79 ? 7.226 -16.091 -14.882 1.00 86.38 79 ARG A C 1
ATOM 601 O O . ARG A 1 79 ? 6.712 -17.094 -15.356 1.00 86.38 79 ARG A O 1
ATOM 608 N N . PHE A 1 80 ? 8.139 -16.126 -13.914 1.00 90.38 80 PHE A N 1
ATOM 609 C CA . PHE A 1 80 ? 8.618 -17.340 -13.270 1.00 90.38 80 PHE A CA 1
ATOM 610 C C . PHE A 1 80 ? 8.336 -17.276 -11.771 1.00 90.38 80 PHE A C 1
ATOM 612 O O . PHE A 1 80 ? 8.645 -16.270 -11.128 1.00 90.38 80 PHE A O 1
ATOM 619 N N . GLY A 1 81 ? 7.788 -18.360 -11.212 1.00 87.81 81 GLY A N 1
ATOM 620 C CA . GLY A 1 81 ? 7.363 -18.424 -9.810 1.00 87.81 81 GLY A CA 1
ATOM 621 C C . GLY A 1 81 ? 8.465 -18.032 -8.824 1.00 87.81 81 GLY A C 1
ATOM 622 O O . GLY A 1 81 ? 8.222 -17.216 -7.939 1.00 87.81 81 GLY A O 1
ATOM 623 N N . PHE A 1 82 ? 9.698 -18.502 -9.042 1.00 86.38 82 PHE A N 1
ATOM 624 C CA . PHE A 1 82 ? 10.842 -18.201 -8.171 1.00 86.38 82 PHE A CA 1
ATOM 625 C C . PHE A 1 82 ? 11.215 -16.707 -8.131 1.00 86.38 82 PHE A C 1
ATOM 627 O O . PHE A 1 82 ? 11.743 -16.221 -7.133 1.00 86.38 82 PHE A O 1
ATOM 634 N N . LEU A 1 83 ? 10.905 -15.937 -9.182 1.00 90.69 83 LEU A N 1
ATOM 635 C CA . LEU A 1 83 ? 11.145 -14.491 -9.195 1.00 90.69 83 LEU A CA 1
ATOM 636 C C . LEU A 1 83 ? 10.098 -13.716 -8.388 1.00 90.69 83 LEU A C 1
ATOM 638 O O . LEU A 1 83 ? 10.355 -12.574 -8.006 1.00 90.69 83 LEU A O 1
ATOM 642 N N . THR A 1 84 ? 8.930 -14.308 -8.118 1.00 91.12 84 THR A N 1
ATOM 643 C CA . THR A 1 84 ? 7.840 -13.663 -7.372 1.00 91.12 84 THR A CA 1
ATOM 644 C C . THR A 1 84 ? 8.315 -13.179 -6.014 1.00 91.12 84 THR A C 1
ATOM 646 O O . THR A 1 84 ? 8.144 -12.003 -5.693 1.00 91.12 84 THR A O 1
ATOM 649 N N . GLU A 1 85 ? 8.970 -14.053 -5.252 1.00 91.19 85 GLU A N 1
ATOM 650 C CA . GLU A 1 85 ? 9.489 -13.720 -3.928 1.00 91.19 85 GLU A CA 1
ATOM 651 C C . GLU A 1 85 ? 10.550 -12.616 -4.005 1.00 91.19 85 GLU A C 1
ATOM 653 O O . GLU A 1 85 ? 10.516 -11.655 -3.231 1.00 91.19 85 GLU A O 1
ATOM 658 N N . TRP A 1 86 ? 11.457 -12.704 -4.981 1.00 90.75 86 TRP A N 1
ATOM 659 C CA . TRP A 1 86 ? 12.499 -11.701 -5.180 1.00 90.75 86 TRP A CA 1
ATOM 660 C C . TRP A 1 86 ? 11.909 -10.316 -5.476 1.00 90.75 86 TRP A C 1
ATOM 662 O O . TRP A 1 86 ? 12.252 -9.334 -4.808 1.00 90.75 86 TRP A O 1
ATOM 672 N N . PHE A 1 87 ? 10.971 -10.225 -6.426 1.00 90.00 87 PHE A N 1
ATOM 673 C CA . PHE A 1 87 ? 10.294 -8.971 -6.758 1.00 90.00 87 PHE A CA 1
ATOM 674 C C . PHE A 1 87 ? 9.445 -8.449 -5.601 1.00 90.00 87 PHE A C 1
ATOM 676 O O . PHE A 1 87 ? 9.437 -7.238 -5.357 1.00 90.00 87 PHE A O 1
ATOM 683 N N . PHE A 1 88 ? 8.760 -9.335 -4.879 1.00 90.44 88 PHE A N 1
ATOM 684 C CA . PHE A 1 88 ? 7.968 -8.976 -3.710 1.00 90.44 88 PHE A CA 1
ATOM 685 C C . PHE A 1 88 ? 8.850 -8.352 -2.622 1.00 90.44 88 PHE A C 1
ATOM 687 O O . PHE A 1 88 ? 8.637 -7.195 -2.257 1.00 90.44 88 PHE A O 1
ATOM 694 N N . LYS A 1 89 ? 9.917 -9.043 -2.192 1.00 91.06 89 LYS A N 1
ATOM 695 C CA . LYS A 1 89 ? 10.872 -8.536 -1.189 1.00 91.06 89 LYS A CA 1
ATOM 696 C C . LYS A 1 89 ? 11.544 -7.239 -1.637 1.00 91.06 89 LYS A C 1
ATOM 698 O O . LYS A 1 89 ? 11.727 -6.328 -0.830 1.00 91.06 89 LYS A O 1
ATOM 703 N N . ARG A 1 90 ? 11.892 -7.117 -2.924 1.00 89.50 90 ARG A N 1
ATOM 704 C CA . ARG A 1 90 ? 12.476 -5.886 -3.481 1.00 89.50 90 ARG A CA 1
ATOM 705 C C . ARG A 1 90 ? 11.508 -4.703 -3.410 1.00 89.50 90 ARG A C 1
ATOM 707 O O . ARG A 1 90 ? 11.931 -3.601 -3.073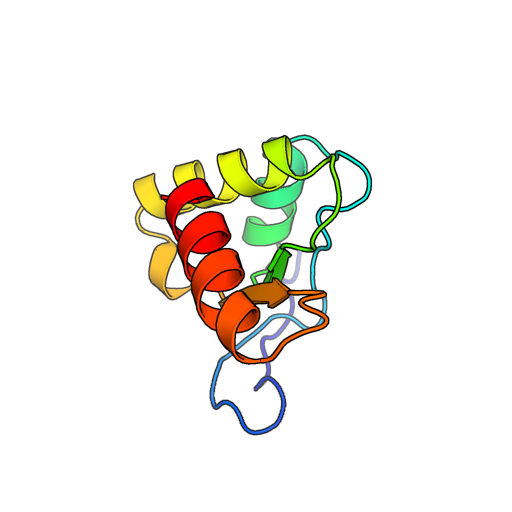 1.00 89.50 90 ARG A O 1
ATOM 714 N N . ASN A 1 91 ? 10.225 -4.906 -3.718 1.00 89.06 91 ASN A N 1
ATOM 715 C CA . ASN A 1 91 ? 9.221 -3.847 -3.587 1.00 89.06 91 ASN A CA 1
ATOM 716 C C . ASN A 1 91 ? 8.928 -3.526 -2.119 1.00 89.06 91 ASN A C 1
ATOM 718 O O . ASN A 1 91 ? 8.818 -2.347 -1.790 1.00 89.06 91 ASN A O 1
ATOM 722 N N . LEU A 1 92 ? 8.891 -4.528 -1.240 1.00 90.12 92 LEU A N 1
ATOM 723 C CA . LEU A 1 92 ? 8.723 -4.322 0.196 1.00 90.12 92 LEU A CA 1
ATOM 724 C C . LEU A 1 92 ? 9.842 -3.432 0.754 1.00 90.12 92 LEU A C 1
ATOM 726 O O . LEU A 1 92 ? 9.558 -2.385 1.316 1.00 90.12 92 LEU A O 1
ATOM 730 N N . ARG A 1 93 ? 11.115 -3.747 0.485 1.00 90.81 93 ARG A N 1
ATOM 731 C CA . ARG A 1 93 ? 12.256 -2.903 0.898 1.00 90.81 93 ARG A CA 1
ATOM 732 C C . ARG A 1 93 ? 12.211 -1.469 0.363 1.00 90.81 93 ARG A C 1
ATOM 734 O O . ARG A 1 93 ? 12.881 -0.608 0.900 1.00 90.81 93 ARG A O 1
ATOM 741 N N . SER A 1 94 ? 11.457 -1.203 -0.703 1.00 86.62 94 SER A N 1
ATOM 742 C CA . SER A 1 94 ? 11.385 0.136 -1.303 1.00 86.62 94 SER A CA 1
ATOM 743 C C . SER A 1 94 ? 10.379 1.085 -0.638 1.00 86.62 94 SER A C 1
ATOM 745 O O . SER A 1 94 ? 10.367 2.276 -0.965 1.00 86.62 94 SER A O 1
ATOM 747 N N . ILE A 1 95 ? 9.505 0.553 0.223 1.00 86.81 95 ILE A N 1
ATOM 748 C CA . ILE A 1 95 ? 8.508 1.314 0.995 1.00 86.81 95 ILE A CA 1
ATOM 749 C C . ILE A 1 95 ? 8.862 1.440 2.479 1.00 86.81 95 ILE A C 1
ATOM 751 O O . ILE A 1 95 ? 8.166 2.167 3.184 1.00 86.81 95 ILE A O 1
ATOM 755 N N . TRP A 1 96 ? 9.925 0.769 2.924 1.00 75.69 96 TRP A N 1
ATOM 756 C CA . TRP A 1 96 ? 10.495 0.911 4.262 1.00 75.69 96 TRP A CA 1
ATOM 757 C C . TRP A 1 96 ? 11.636 1.927 4.251 1.00 75.69 96 TRP A C 1
ATOM 759 O O . TRP A 1 96 ? 12.337 2.010 3.216 1.00 75.69 96 TRP A O 1
#

Foldseek 3Di:
DDQAAWDQDPPPRATAGPDEAEQAPQDALVVVLVVVVSGGQHYEDEPHDRNPRVLVNLLVCVVVVNNSSHHYHYDDPDPDPVCVVVSVVVVVVSSD

pLDDT: mean 90.67, std 8.16, range [48.66, 97.5]

Sequence (96 aa):
MAAFTKRILGGTGLKVGPLGLAASYGAPAEAFEEAFEKGCNYFYLGSGRHKAGMRRAIRNLCRQGQRDRLVITIQTYARFGFLTEWFFKRNLRSIW

Mean predicted aligned error: 4.06 Å

Solvent-accessible surface area (backbone atoms only — not comparable to full-atom values): 5442 Å² total; per-residue (Å²): 131,88,59,51,73,64,43,65,49,79,93,69,77,46,71,27,24,92,48,71,48,70,28,65,80,48,57,56,28,65,61,52,46,55,39,36,75,49,30,38,30,26,38,37,46,57,80,53,90,29,36,63,20,49,33,51,27,50,41,52,40,41,77,71,68,44,51,89,61,55,43,76,48,77,54,76,86,55,92,45,76,80,46,38,60,55,54,49,53,55,54,53,59,64,43,102

Radius of gyration: 13.61 Å; Cα contacts (8 Å, |Δi|>4): 143; chains: 1; bounding box: 31×34×29 Å